Protein AF-A0A962WG82-F1 (afdb_monomer_lite)

Structure (mmCIF, N/CA/C/O backbone):
data_AF-A0A962WG82-F1
#
_entry.id   AF-A0A962WG82-F1
#
loop_
_atom_site.group_PDB
_atom_site.id
_atom_site.type_symbol
_atom_site.label_atom_id
_atom_site.label_alt_id
_atom_site.label_comp_id
_atom_site.label_asym_id
_atom_site.label_entity_id
_atom_site.label_seq_id
_atom_site.pdbx_PDB_ins_code
_atom_site.Cartn_x
_atom_site.Cartn_y
_atom_site.Cartn_z
_atom_site.occupancy
_atom_site.B_iso_or_equiv
_atom_site.auth_seq_id
_atom_site.auth_comp_id
_atom_site.auth_asym_id
_atom_site.auth_atom_id
_atom_site.pdbx_PDB_model_num
ATOM 1 N N . LEU A 1 1 ? 26.272 -13.112 -17.368 1.00 50.56 1 LEU A N 1
ATOM 2 C CA . LEU A 1 1 ? 26.562 -12.712 -15.969 1.00 50.56 1 LEU A CA 1
ATOM 3 C C . LEU A 1 1 ? 26.881 -13.991 -15.202 1.00 50.56 1 LEU A C 1
ATOM 5 O O . LEU A 1 1 ? 26.362 -15.012 -15.638 1.00 50.56 1 LEU A O 1
ATOM 9 N N . PRO A 1 2 ? 27.763 -13.984 -14.186 1.00 46.31 2 PRO A N 1
ATOM 10 C CA . PRO A 1 2 ? 28.185 -15.220 -13.528 1.00 46.31 2 PRO A CA 1
ATOM 11 C C . PRO A 1 2 ? 26.970 -15.884 -12.875 1.00 46.31 2 PRO A C 1
ATOM 13 O O . PRO A 1 2 ? 26.219 -15.202 -12.181 1.00 46.31 2 PRO A O 1
ATOM 16 N N . GLU A 1 3 ? 26.768 -17.172 -13.139 1.00 55.88 3 GLU A N 1
ATOM 17 C CA . GLU A 1 3 ? 25.589 -17.937 -12.702 1.00 55.88 3 GLU A CA 1
ATOM 18 C C . GLU A 1 3 ? 25.570 -18.208 -11.184 1.00 55.88 3 GLU A C 1
ATOM 20 O O . GLU A 1 3 ? 24.526 -18.568 -10.652 1.00 55.88 3 GLU A O 1
ATOM 25 N N . ASP A 1 4 ? 26.675 -17.932 -10.477 1.00 55.97 4 ASP A N 1
ATOM 26 C CA . ASP A 1 4 ? 26.922 -18.410 -9.106 1.00 55.97 4 ASP A CA 1
ATOM 27 C C . ASP A 1 4 ? 27.068 -17.298 -8.049 1.00 55.97 4 ASP A C 1
ATOM 29 O O . ASP A 1 4 ? 27.661 -17.504 -6.990 1.00 55.97 4 ASP A O 1
ATOM 33 N N . ALA A 1 5 ? 26.588 -16.084 -8.324 1.00 59.16 5 ALA A N 1
ATOM 34 C CA . ALA A 1 5 ? 26.577 -15.039 -7.303 1.00 59.16 5 ALA A CA 1
ATOM 35 C C . ALA A 1 5 ? 25.419 -15.286 -6.321 1.00 59.16 5 ALA A C 1
ATOM 37 O O . ALA A 1 5 ? 24.247 -15.209 -6.691 1.00 59.16 5 ALA A O 1
ATOM 38 N N . ASP A 1 6 ? 25.771 -15.596 -5.074 1.00 60.72 6 ASP A N 1
ATOM 39 C CA . ASP A 1 6 ? 24.839 -15.799 -3.970 1.00 60.72 6 ASP A CA 1
ATOM 40 C C . ASP A 1 6 ? 24.249 -14.442 -3.532 1.00 60.72 6 ASP A C 1
ATOM 42 O O . ASP A 1 6 ? 24.859 -13.684 -2.778 1.00 60.72 6 ASP A O 1
ATOM 46 N N . TRP A 1 7 ? 23.094 -14.083 -4.103 1.00 64.81 7 TRP A N 1
ATOM 47 C CA . TRP A 1 7 ? 22.354 -12.844 -3.810 1.00 64.81 7 TRP A CA 1
ATOM 48 C C . TRP A 1 7 ? 21.304 -13.034 -2.709 1.00 64.81 7 TRP A C 1
ATOM 50 O O . TRP A 1 7 ? 20.322 -12.287 -2.651 1.00 64.81 7 TRP A O 1
ATOM 60 N N . HIS A 1 8 ? 21.450 -14.057 -1.869 1.00 65.00 8 HIS A N 1
ATOM 61 C CA . HIS A 1 8 ? 20.520 -14.279 -0.776 1.00 65.00 8 HIS A CA 1
ATOM 62 C C . HIS A 1 8 ? 20.719 -13.215 0.308 1.00 65.00 8 HIS A C 1
ATOM 64 O O . HIS A 1 8 ? 21.803 -13.050 0.867 1.00 65.00 8 HIS A O 1
ATOM 70 N N . TRP A 1 9 ? 19.649 -12.479 0.607 1.00 66.81 9 TRP A N 1
ATOM 71 C CA . TRP A 1 9 ? 19.575 -11.700 1.838 1.00 66.81 9 TRP A CA 1
ATOM 72 C C . TRP A 1 9 ? 19.670 -12.655 3.034 1.00 66.81 9 TRP A C 1
ATOM 74 O O . TRP A 1 9 ? 19.176 -13.781 2.976 1.00 66.81 9 TRP A O 1
ATOM 84 N N . ASP A 1 10 ? 20.273 -12.209 4.134 1.00 79.94 10 ASP A N 1
ATOM 85 C CA . ASP A 1 10 ? 20.395 -12.986 5.376 1.00 79.94 10 ASP A CA 1
ATOM 86 C C . ASP A 1 10 ? 19.060 -13.129 6.135 1.00 79.94 10 ASP A C 1
ATOM 88 O O . ASP A 1 10 ? 18.992 -13.770 7.185 1.00 79.94 10 ASP A O 1
ATOM 92 N N . TYR A 1 11 ? 17.981 -12.573 5.580 1.00 81.25 11 TYR A N 1
ATOM 93 C CA . TYR A 1 11 ? 16.612 -12.709 6.051 1.00 81.25 11 TYR A CA 1
ATOM 94 C C . TYR A 1 11 ? 15.665 -13.157 4.931 1.00 81.25 11 TYR A C 1
ATOM 96 O O . TYR A 1 11 ? 15.755 -12.731 3.779 1.00 81.25 11 TYR A O 1
ATOM 104 N N . GLY A 1 12 ? 14.685 -13.978 5.314 1.00 81.56 12 GLY A N 1
ATOM 105 C CA . GLY A 1 12 ? 13.626 -14.455 4.427 1.00 81.56 12 GLY A CA 1
ATOM 106 C C . GLY A 1 12 ? 14.026 -15.638 3.542 1.00 81.56 12 GLY A C 1
ATOM 107 O O . GLY A 1 12 ? 15.071 -16.259 3.713 1.00 81.56 12 GLY A O 1
ATOM 108 N N . LEU A 1 13 ? 13.138 -15.973 2.605 1.00 82.62 13 LEU A N 1
ATOM 109 C CA . LEU A 1 13 ? 13.340 -17.007 1.594 1.00 82.62 13 LEU A CA 1
ATOM 110 C C . LEU A 1 13 ? 13.352 -16.340 0.218 1.00 82.62 13 LEU A C 1
ATOM 112 O O . LEU A 1 13 ? 12.368 -15.717 -0.178 1.00 82.62 13 LEU A O 1
ATOM 116 N N . THR A 1 14 ? 14.449 -16.486 -0.526 1.00 84.88 14 THR A N 1
ATOM 117 C CA . THR A 1 14 ? 14.498 -16.027 -1.920 1.00 84.88 14 THR A CA 1
ATOM 118 C C . THR A 1 14 ? 13.835 -17.066 -2.817 1.00 84.88 14 THR A C 1
ATOM 120 O O . THR A 1 14 ? 14.297 -18.202 -2.904 1.00 84.88 14 THR A O 1
ATOM 123 N N . LEU A 1 15 ? 12.769 -16.672 -3.511 1.00 83.31 15 LEU A N 1
ATOM 124 C CA . LEU A 1 15 ? 12.074 -17.511 -4.483 1.00 83.31 15 LEU A CA 1
ATOM 125 C C . LEU A 1 15 ? 12.412 -17.055 -5.905 1.00 83.31 15 LEU A C 1
ATOM 127 O O . LEU A 1 15 ? 12.259 -15.882 -6.239 1.00 83.31 15 LEU A O 1
ATOM 131 N N . SER A 1 16 ? 12.839 -17.992 -6.752 1.00 87.69 16 SER A N 1
ATOM 132 C CA . SER A 1 16 ? 13.030 -17.755 -8.188 1.00 87.69 16 SER A CA 1
ATOM 133 C C . SER A 1 16 ? 11.835 -18.314 -8.956 1.00 87.69 16 SER A C 1
ATOM 135 O O . SER A 1 16 ? 11.609 -19.522 -8.942 1.00 87.69 16 SER A O 1
ATOM 137 N N . ALA A 1 17 ? 11.057 -17.445 -9.605 1.00 89.62 17 ALA A N 1
ATOM 138 C CA . ALA A 1 17 ? 9.849 -17.837 -10.326 1.00 89.62 17 ALA A CA 1
ATOM 139 C C . ALA A 1 17 ? 9.569 -16.946 -11.548 1.00 89.62 17 ALA A C 1
ATOM 141 O O . ALA A 1 17 ? 9.909 -15.761 -11.564 1.00 89.62 17 ALA A O 1
ATOM 142 N N . GLY A 1 18 ? 8.900 -17.537 -12.542 1.00 92.69 18 GLY A N 1
ATOM 143 C CA . GLY A 1 18 ? 8.590 -16.931 -13.838 1.00 92.69 18 GLY A CA 1
ATOM 144 C C . GLY A 1 18 ? 9.687 -17.147 -14.885 1.00 92.69 18 GLY A C 1
ATOM 145 O O . GLY A 1 18 ? 10.875 -17.117 -14.571 1.00 92.69 18 GLY A O 1
ATOM 146 N N . ARG A 1 19 ? 9.297 -17.385 -16.142 1.00 92.81 19 ARG A N 1
ATOM 147 C CA . ARG A 1 19 ? 10.236 -17.588 -17.263 1.00 92.81 19 ARG A CA 1
ATOM 148 C C . ARG A 1 19 ? 10.713 -16.278 -17.885 1.00 92.81 19 ARG A C 1
ATOM 150 O O . ARG A 1 19 ? 11.734 -16.259 -18.566 1.00 92.81 19 ARG A O 1
ATOM 157 N N . ASP A 1 20 ? 9.980 -15.193 -17.659 1.00 91.75 20 ASP A N 1
ATOM 158 C CA . ASP A 1 20 ? 10.288 -13.850 -18.139 1.00 91.75 20 ASP A CA 1
ATOM 159 C C . ASP A 1 20 ? 9.813 -12.777 -17.140 1.00 91.75 20 ASP A C 1
ATOM 161 O O . ASP A 1 20 ? 9.261 -13.076 -16.079 1.00 91.75 20 ASP A O 1
ATOM 165 N N . MET A 1 21 ? 10.037 -11.500 -17.465 1.00 86.19 21 MET A N 1
ATOM 166 C CA . MET A 1 21 ? 9.645 -10.381 -16.597 1.00 86.19 21 MET A CA 1
ATOM 167 C C . MET A 1 21 ? 8.134 -10.237 -16.419 1.00 86.19 21 MET A C 1
ATOM 169 O O . MET A 1 21 ? 7.710 -9.688 -15.405 1.00 86.19 21 MET A O 1
ATOM 173 N N . HIS A 1 22 ? 7.332 -10.687 -17.382 1.00 88.81 22 HIS A N 1
ATOM 174 C CA . HIS A 1 22 ? 5.880 -10.645 -17.279 1.00 88.81 22 HIS A CA 1
ATOM 175 C C . HIS A 1 22 ? 5.399 -11.719 -16.298 1.00 88.81 22 HIS A C 1
ATOM 177 O O . HIS A 1 22 ? 4.730 -11.407 -15.318 1.00 88.81 22 HIS A O 1
ATOM 183 N N . GLU A 1 23 ? 5.816 -12.970 -16.495 1.00 92.62 23 GLU A N 1
ATOM 184 C CA . GLU A 1 23 ? 5.478 -14.084 -15.607 1.00 92.62 23 GLU A CA 1
ATOM 185 C C . GLU A 1 23 ? 6.016 -13.865 -14.188 1.00 92.62 23 GLU A C 1
ATOM 187 O O . GLU A 1 23 ? 5.325 -14.163 -13.216 1.00 92.62 23 GLU A O 1
ATOM 192 N N . ARG A 1 24 ? 7.203 -13.259 -14.044 1.00 91.81 24 ARG A N 1
ATOM 193 C CA . ARG A 1 24 ? 7.740 -12.865 -12.7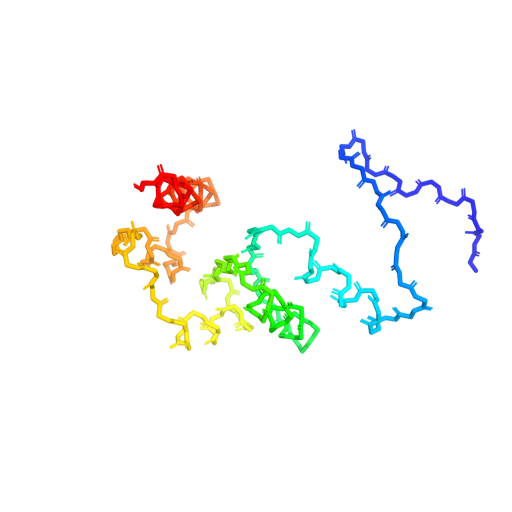33 1.00 91.81 24 ARG A CA 1
ATOM 194 C C . ARG A 1 24 ? 6.786 -11.928 -11.981 1.00 91.81 24 ARG A C 1
ATOM 196 O O . ARG A 1 24 ? 6.592 -12.101 -10.782 1.00 91.81 24 ARG A O 1
ATOM 203 N N . ARG A 1 25 ? 6.193 -10.939 -12.662 1.00 88.25 25 ARG A N 1
ATOM 204 C CA . ARG A 1 25 ? 5.248 -9.988 -12.045 1.00 88.25 25 ARG A CA 1
ATOM 205 C C . ARG A 1 25 ? 3.902 -10.627 -11.730 1.00 88.25 25 ARG A C 1
ATOM 207 O O . ARG A 1 25 ? 3.339 -10.342 -10.680 1.00 88.25 25 ARG A O 1
ATOM 214 N N . GLU A 1 26 ? 3.425 -11.513 -12.600 1.00 91.12 26 GLU A N 1
ATOM 215 C CA . GLU A 1 26 ? 2.223 -12.317 -12.351 1.00 91.12 26 GLU A CA 1
ATOM 216 C C . GLU A 1 26 ? 2.372 -13.175 -11.091 1.00 91.12 26 GLU A C 1
ATOM 218 O O . GLU A 1 26 ? 1.468 -13.208 -10.260 1.00 91.12 26 GLU A O 1
ATOM 223 N N . VAL A 1 27 ? 3.522 -13.835 -10.912 1.00 92.06 27 VAL A N 1
ATOM 224 C CA . VAL A 1 27 ? 3.801 -14.595 -9.686 1.00 92.06 27 VAL A CA 1
ATOM 225 C C . VAL A 1 27 ? 3.886 -13.660 -8.481 1.00 92.06 27 VAL A C 1
ATOM 227 O O . VAL A 1 27 ? 3.258 -13.928 -7.458 1.00 92.06 27 VAL A O 1
ATOM 230 N N . LEU A 1 28 ? 4.621 -12.550 -8.600 1.00 89.44 28 LEU A N 1
ATOM 231 C CA . LEU A 1 28 ? 4.795 -11.600 -7.502 1.00 89.44 28 LEU A CA 1
ATOM 232 C C . LEU A 1 28 ? 3.455 -11.037 -7.013 1.00 89.44 28 LEU A C 1
ATOM 234 O O . LEU A 1 28 ? 3.209 -11.034 -5.814 1.00 89.44 28 LEU A O 1
ATOM 238 N N . GLY A 1 29 ? 2.559 -10.641 -7.918 1.00 89.00 29 GLY A N 1
ATOM 239 C CA . GLY A 1 29 ? 1.230 -10.132 -7.564 1.00 89.00 29 GLY A CA 1
ATOM 240 C C . GLY A 1 29 ? 0.285 -11.177 -6.953 1.00 89.00 29 GLY A C 1
ATOM 241 O O . GLY A 1 29 ? -0.808 -10.827 -6.528 1.00 89.00 29 GLY A O 1
ATOM 242 N N . ARG A 1 30 ? 0.667 -12.459 -6.902 1.00 92.31 30 ARG A N 1
ATOM 243 C CA . ARG A 1 30 ? -0.174 -13.554 -6.381 1.00 92.31 30 ARG A CA 1
ATOM 244 C C . ARG A 1 30 ? 0.412 -14.265 -5.164 1.00 92.31 30 ARG A C 1
ATOM 246 O O . ARG A 1 30 ? -0.245 -15.142 -4.618 1.00 92.31 30 ARG A O 1
ATOM 253 N N . VAL A 1 31 ? 1.641 -13.939 -4.762 1.00 91.12 31 VAL A N 1
ATOM 254 C CA . VAL A 1 31 ? 2.339 -14.669 -3.691 1.00 91.12 31 VAL A CA 1
ATOM 255 C C . VAL A 1 31 ? 1.863 -14.287 -2.287 1.00 91.12 31 VAL A C 1
ATOM 257 O O . VAL A 1 31 ? 2.030 -15.067 -1.355 1.00 91.12 31 VAL A O 1
ATOM 260 N N . GLY A 1 32 ? 1.304 -13.086 -2.131 1.00 89.31 32 GLY A N 1
ATOM 261 C CA . GLY A 1 32 ? 0.886 -12.535 -0.848 1.00 89.31 32 GLY A CA 1
ATOM 262 C C . GLY A 1 32 ? -0.619 -12.319 -0.763 1.00 89.31 32 GLY A C 1
ATOM 263 O O . GLY A 1 32 ? -1.302 -12.156 -1.771 1.00 89.31 32 GLY A O 1
ATOM 264 N N . GLU A 1 33 ? -1.118 -12.270 0.466 1.00 90.50 33 GLU A N 1
ATOM 265 C CA . GLU A 1 33 ? -2.494 -11.864 0.782 1.00 90.50 33 GLU A CA 1
ATOM 266 C C . GLU A 1 33 ? -2.585 -10.354 1.050 1.00 90.50 33 GLU A C 1
ATOM 268 O O . GLU A 1 33 ? -3.643 -9.745 0.897 1.00 90.50 33 GLU A O 1
ATOM 273 N N . VAL A 1 34 ? -1.453 -9.742 1.416 1.00 92.56 34 VAL A N 1
ATOM 274 C CA . VAL A 1 34 ? -1.310 -8.316 1.709 1.00 92.56 34 VAL A CA 1
ATOM 275 C C . VAL A 1 34 ? -0.098 -7.759 0.971 1.00 92.56 34 VAL A C 1
ATOM 277 O O . VAL A 1 34 ? 1.007 -8.291 1.069 1.00 92.56 34 VAL A O 1
ATOM 280 N N . PHE A 1 35 ? -0.297 -6.637 0.287 1.00 95.06 35 PHE A N 1
ATOM 281 C CA . PHE A 1 35 ? 0.741 -5.890 -0.409 1.00 95.06 35 PHE A CA 1
ATOM 282 C C . PHE A 1 35 ? 0.777 -4.449 0.082 1.00 95.06 35 PHE A C 1
ATOM 284 O O . PHE A 1 35 ? -0.260 -3.806 0.229 1.00 95.06 35 PHE A O 1
ATOM 291 N N . VAL A 1 36 ? 1.981 -3.913 0.268 1.00 95.12 36 VAL A N 1
ATOM 292 C CA . VAL A 1 36 ? 2.192 -2.482 0.512 1.00 95.12 36 VAL A CA 1
ATOM 293 C C . VAL A 1 36 ? 2.788 -1.872 -0.749 1.00 95.12 36 VAL A C 1
ATOM 295 O O . VAL A 1 36 ? 3.866 -2.271 -1.185 1.00 95.12 36 VAL A O 1
ATOM 298 N N . CYS A 1 37 ? 2.084 -0.910 -1.341 1.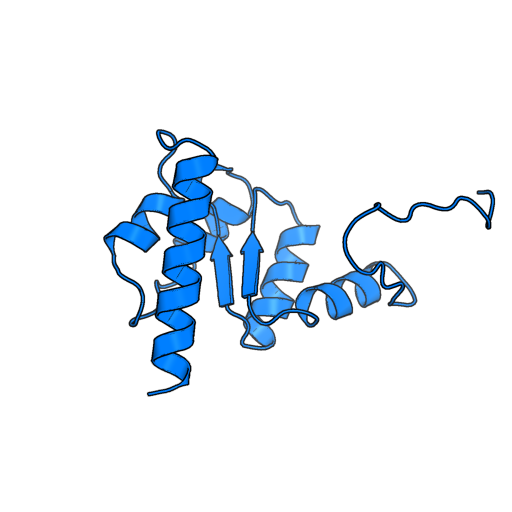00 96.00 37 CYS A N 1
ATOM 299 C CA . CYS A 1 37 ? 2.543 -0.199 -2.529 1.00 96.00 37 CYS A CA 1
ATOM 300 C C . CYS A 1 37 ? 3.228 1.105 -2.107 1.00 96.00 37 CYS A C 1
ATOM 302 O O . CYS A 1 37 ? 2.578 2.001 -1.565 1.00 96.00 37 CYS A O 1
ATOM 304 N N . VAL A 1 38 ? 4.531 1.207 -2.371 1.00 95.12 38 VAL A N 1
ATOM 305 C CA . VAL A 1 38 ? 5.361 2.391 -2.104 1.00 95.12 38 VAL A CA 1
ATOM 306 C C . VAL A 1 38 ? 5.867 2.933 -3.438 1.00 95.12 38 VAL A C 1
ATOM 308 O O . VAL A 1 38 ? 6.437 2.189 -4.233 1.00 95.12 38 VAL A O 1
ATOM 311 N N . GLU A 1 39 ? 5.632 4.218 -3.683 1.00 94.19 39 GLU A N 1
ATOM 312 C CA . GLU A 1 39 ? 5.860 4.910 -4.950 1.00 94.19 39 GLU A CA 1
ATOM 313 C C . GLU A 1 39 ? 5.258 4.147 -6.143 1.00 94.19 39 GLU A C 1
ATOM 315 O O . GLU A 1 39 ? 4.066 3.837 -6.179 1.00 94.19 39 GLU A O 1
ATOM 320 N N . GLY A 1 40 ? 6.091 3.830 -7.131 1.00 89.56 40 GLY A N 1
ATOM 321 C CA . GLY A 1 40 ? 5.762 2.948 -8.231 1.00 89.56 40 GLY A CA 1
ATOM 322 C C . GLY A 1 40 ? 5.629 3.663 -9.567 1.00 89.56 40 GLY A C 1
ATOM 323 O O . GLY A 1 40 ? 5.202 4.815 -9.662 1.00 89.56 40 GLY A O 1
ATOM 324 N N . GLY A 1 41 ? 5.995 2.921 -10.608 1.00 87.12 41 GLY A N 1
ATOM 325 C CA . GLY A 1 41 ? 5.779 3.267 -12.011 1.00 87.12 41 GLY A CA 1
ATOM 326 C C . GLY A 1 41 ? 4.984 2.170 -12.732 1.00 87.12 41 GLY A C 1
ATOM 327 O O . GLY A 1 41 ? 4.358 1.337 -12.075 1.00 87.12 41 GLY A O 1
ATOM 328 N N . PRO A 1 42 ? 5.057 2.079 -14.073 1.00 84.50 42 PRO A N 1
ATOM 329 C CA . PRO A 1 42 ? 4.235 1.143 -14.854 1.00 84.50 42 PRO A CA 1
ATOM 330 C C . PRO A 1 42 ? 4.377 -0.341 -14.465 1.00 84.50 42 PRO A C 1
ATOM 332 O O . PRO A 1 42 ? 3.452 -1.130 -14.634 1.00 84.50 42 PRO A O 1
ATOM 335 N N . GLY A 1 43 ? 5.540 -0.749 -13.941 1.00 83.00 43 GLY A N 1
ATOM 336 C CA . GLY A 1 43 ? 5.741 -2.111 -13.431 1.00 83.00 43 GLY A CA 1
ATOM 337 C C . GLY A 1 43 ? 4.911 -2.401 -12.177 1.00 83.00 43 GLY A C 1
ATOM 338 O O . GLY A 1 43 ? 4.248 -3.433 -12.114 1.00 83.00 43 GLY A O 1
ATOM 339 N N . THR A 1 44 ? 4.905 -1.460 -11.232 1.00 88.81 44 THR A N 1
ATOM 340 C CA . THR A 1 44 ? 4.142 -1.529 -9.978 1.00 88.81 44 THR A CA 1
ATOM 341 C C . THR A 1 44 ? 2.640 -1.487 -10.238 1.00 88.81 44 THR A C 1
ATOM 343 O O . THR A 1 44 ? 1.888 -2.202 -9.587 1.0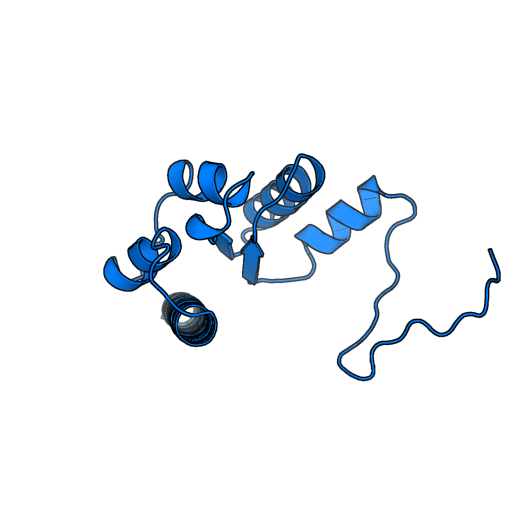0 88.81 44 THR A O 1
ATOM 346 N N . GLU A 1 45 ? 2.199 -0.711 -11.233 1.00 91.88 45 GLU A N 1
ATOM 347 C CA . GLU A 1 45 ? 0.797 -0.693 -11.664 1.00 91.88 45 GLU A CA 1
ATOM 348 C C . GLU A 1 45 ? 0.306 -2.087 -12.066 1.00 91.88 45 GLU A C 1
ATOM 350 O O . GLU A 1 45 ? -0.762 -2.525 -11.636 1.00 91.88 45 GLU A O 1
ATOM 355 N N . HIS A 1 46 ? 1.089 -2.805 -12.874 1.00 89.38 46 HIS A N 1
ATOM 356 C CA . HIS A 1 46 ? 0.730 -4.156 -13.289 1.00 89.38 46 HIS A CA 1
ATOM 357 C C . HIS A 1 46 ? 0.700 -5.128 -12.099 1.00 89.38 46 HIS A C 1
ATOM 359 O O . HIS A 1 46 ? -0.278 -5.855 -11.942 1.00 89.38 46 HIS A O 1
ATOM 365 N N . GLU A 1 47 ? 1.714 -5.098 -11.229 1.00 92.81 47 GLU A N 1
ATOM 366 C CA . GLU A 1 47 ? 1.781 -5.939 -10.021 1.00 92.81 47 GLU A CA 1
ATOM 367 C C . GLU A 1 47 ? 0.581 -5.695 -9.086 1.00 92.81 47 GLU A C 1
ATOM 369 O O . GLU A 1 47 ? -0.080 -6.643 -8.663 1.00 92.81 47 GLU A O 1
ATOM 374 N N . ALA A 1 48 ? 0.231 -4.430 -8.832 1.00 93.19 48 ALA A N 1
ATOM 375 C CA . ALA A 1 48 ? -0.907 -4.062 -7.992 1.00 93.19 48 ALA A CA 1
ATOM 376 C C . ALA A 1 48 ? -2.252 -4.482 -8.599 1.00 93.19 48 ALA A C 1
ATOM 378 O O . ALA A 1 48 ? -3.146 -4.916 -7.876 1.00 93.19 48 ALA A O 1
ATOM 379 N N . ARG A 1 49 ? -2.412 -4.390 -9.927 1.00 93.38 49 ARG A N 1
ATOM 380 C CA . ARG A 1 49 ? -3.624 -4.872 -10.610 1.00 93.38 49 ARG A CA 1
ATOM 381 C C . ARG A 1 49 ? -3.778 -6.383 -10.505 1.00 93.38 49 ARG A C 1
ATOM 383 O O . ARG A 1 49 ? -4.894 -6.850 -10.296 1.00 93.38 49 ARG A O 1
ATOM 390 N N . VAL A 1 50 ? -2.684 -7.132 -10.633 1.00 94.31 50 VAL A N 1
ATOM 391 C CA . VAL A 1 50 ? -2.697 -8.588 -10.435 1.00 94.31 50 VAL A CA 1
ATOM 392 C C . VAL A 1 50 ? -3.091 -8.923 -8.993 1.00 94.31 50 VAL A C 1
ATOM 394 O O . VAL A 1 50 ? -3.974 -9.756 -8.801 1.00 94.31 50 VAL A O 1
ATOM 397 N N . ALA A 1 51 ? -2.519 -8.231 -8.002 1.00 95.00 51 ALA A N 1
ATOM 398 C CA . ALA A 1 51 ? -2.852 -8.414 -6.587 1.00 95.00 51 ALA A CA 1
ATOM 399 C C . ALA A 1 51 ? -4.319 -8.090 -6.263 1.00 95.00 51 ALA A C 1
ATOM 401 O O . ALA A 1 51 ? -5.015 -8.880 -5.633 1.00 95.00 51 ALA A O 1
ATOM 402 N N . LEU A 1 52 ? -4.842 -6.964 -6.752 1.00 93.69 52 LEU A N 1
ATOM 403 C CA . LEU A 1 52 ? -6.263 -6.638 -6.589 1.00 93.69 52 LEU A CA 1
ATOM 404 C C . LEU A 1 52 ? -7.162 -7.677 -7.273 1.00 93.69 52 LEU A C 1
ATOM 406 O O . LEU A 1 52 ? -8.181 -8.082 -6.718 1.00 93.69 52 LEU A O 1
ATOM 410 N N . GLY A 1 53 ? -6.781 -8.131 -8.470 1.00 92.81 53 GLY A N 1
ATOM 411 C CA . GLY A 1 53 ? -7.515 -9.147 -9.223 1.00 92.81 53 GLY A CA 1
ATOM 412 C C . GLY A 1 53 ? -7.512 -10.533 -8.571 1.00 92.81 53 GLY A C 1
ATOM 413 O O . GLY A 1 53 ? -8.428 -11.314 -8.826 1.00 92.81 53 GLY A O 1
ATOM 414 N N . SER A 1 54 ? -6.523 -10.840 -7.726 1.00 90.69 54 SER A N 1
ATOM 415 C CA . SER A 1 54 ? -6.461 -12.081 -6.944 1.00 90.69 54 SER A CA 1
ATOM 416 C C . SER A 1 54 ? -7.210 -11.999 -5.609 1.00 90.69 54 SER A C 1
ATOM 418 O O . SER A 1 54 ? -7.319 -13.010 -4.918 1.00 90.69 54 SER A O 1
ATOM 420 N N . GLY A 1 55 ? -7.768 -10.832 -5.265 1.00 90.12 55 GLY A N 1
ATOM 421 C CA . GLY A 1 55 ? -8.475 -10.599 -4.005 1.00 90.12 55 GLY A CA 1
ATOM 422 C C . GLY A 1 55 ? -7.563 -10.230 -2.835 1.00 90.12 55 GLY A C 1
ATOM 423 O O . GLY A 1 55 ? -8.036 -10.187 -1.701 1.00 90.12 55 GLY A O 1
ATOM 424 N N . ALA A 1 56 ? -6.281 -9.952 -3.088 1.00 92.69 56 ALA A N 1
ATOM 425 C CA . ALA A 1 56 ? -5.361 -9.507 -2.054 1.00 92.69 56 ALA A CA 1
ATOM 426 C C . ALA A 1 56 ? -5.680 -8.077 -1.588 1.00 92.69 56 ALA A C 1
ATOM 428 O O . ALA A 1 56 ? -6.161 -7.228 -2.349 1.00 92.69 56 ALA A O 1
ATOM 429 N N . LEU A 1 57 ? -5.349 -7.784 -0.331 1.00 92.06 57 LEU A N 1
ATOM 430 C CA . LEU A 1 57 ? -5.364 -6.426 0.195 1.00 92.06 57 LEU A CA 1
ATOM 431 C C . LEU A 1 57 ? -4.163 -5.660 -0.363 1.00 92.06 57 LEU A C 1
ATOM 433 O O . LEU A 1 57 ? -3.018 -6.051 -0.147 1.00 92.06 57 LEU A O 1
ATOM 437 N N . VAL A 1 58 ? -4.409 -4.528 -1.019 1.00 95.56 58 VAL A N 1
ATOM 438 C CA . VAL A 1 58 ? -3.344 -3.608 -1.438 1.00 95.56 58 VAL A CA 1
ATOM 439 C C . VAL A 1 58 ? -3.451 -2.316 -0.636 1.00 95.56 58 VAL A C 1
ATOM 441 O O . VAL A 1 58 ? -4.466 -1.627 -0.695 1.00 95.56 58 VAL A O 1
ATOM 444 N N . ILE A 1 59 ? -2.393 -1.994 0.111 1.00 96.75 59 ILE A N 1
ATOM 445 C CA . ILE A 1 59 ? -2.264 -0.805 0.959 1.00 96.75 59 ILE A CA 1
ATOM 446 C C . ILE A 1 59 ? -1.367 0.214 0.236 1.00 96.75 59 ILE A C 1
ATOM 448 O O . ILE A 1 59 ? -0.143 0.049 0.222 1.00 96.75 59 ILE A O 1
ATOM 452 N N . PRO A 1 60 ? -1.932 1.258 -0.390 1.00 97.12 60 PRO A N 1
ATOM 453 C CA . PRO A 1 60 ? -1.143 2.282 -1.064 1.00 97.12 60 PRO A CA 1
ATOM 454 C C . PRO A 1 60 ? -0.641 3.360 -0.098 1.00 97.12 60 PRO A C 1
ATOM 456 O O . PRO A 1 60 ? -1.433 4.084 0.501 1.00 97.12 60 PRO A O 1
ATOM 459 N N . LEU A 1 61 ? 0.679 3.534 0.001 1.00 97.31 61 LEU A N 1
ATOM 460 C CA . LEU A 1 61 ? 1.288 4.640 0.741 1.00 97.31 61 LEU A CA 1
ATOM 461 C C . LEU A 1 61 ? 1.314 5.906 -0.131 1.00 97.31 61 LEU A C 1
ATOM 463 O O . LEU A 1 61 ? 2.325 6.234 -0.747 1.00 97.31 61 LEU A O 1
ATOM 467 N N . ALA A 1 62 ? 0.197 6.625 -0.218 1.00 97.12 62 ALA A N 1
ATOM 468 C CA . ALA A 1 62 ? 0.037 7.778 -1.112 1.00 97.12 62 ALA A CA 1
ATOM 469 C C . ALA A 1 62 ? 1.043 8.923 -0.888 1.00 97.12 62 ALA A C 1
ATOM 471 O O . ALA A 1 62 ? 1.394 9.634 -1.842 1.00 97.12 62 ALA A O 1
ATOM 472 N N . SER A 1 63 ? 1.532 9.095 0.344 1.00 96.00 63 SER A N 1
ATOM 473 C CA . SER A 1 63 ? 2.554 10.097 0.672 1.00 96.00 63 SER A CA 1
ATOM 474 C C . SER A 1 63 ? 3.887 9.849 -0.039 1.00 96.00 63 SER A C 1
ATOM 476 O O . SER A 1 63 ? 4.593 10.807 -0.343 1.00 96.00 63 SER A O 1
ATOM 478 N N . SER A 1 64 ? 4.179 8.601 -0.423 1.00 94.88 64 SER A N 1
ATOM 479 C CA . SER A 1 64 ? 5.360 8.266 -1.230 1.00 94.88 64 SER A CA 1
ATOM 480 C C . SER A 1 64 ? 5.257 8.728 -2.696 1.00 94.88 64 SER A C 1
ATOM 482 O O . SER A 1 64 ? 6.268 8.899 -3.364 1.00 94.88 64 SER A O 1
ATOM 484 N N . GLY A 1 65 ? 4.060 9.048 -3.200 1.00 93.31 65 GLY A N 1
ATOM 485 C CA . GLY A 1 65 ? 3.872 9.538 -4.572 1.00 93.31 65 GLY A CA 1
ATOM 486 C C . GLY A 1 65 ? 3.776 8.420 -5.615 1.00 93.31 65 GLY A C 1
ATOM 487 O O . GLY A 1 65 ? 3.413 7.292 -5.293 1.00 93.31 65 GLY A O 1
ATOM 488 N N . GLY A 1 66 ? 4.033 8.755 -6.885 1.00 94.88 66 GLY A N 1
ATOM 489 C CA . GLY A 1 66 ? 3.946 7.813 -8.008 1.00 94.88 66 GLY A CA 1
ATOM 490 C C . GLY A 1 66 ? 2.585 7.117 -8.126 1.00 94.88 66 GLY A C 1
ATOM 491 O O . GLY A 1 66 ? 1.543 7.687 -7.790 1.00 94.88 66 GLY A O 1
ATOM 492 N N . PHE A 1 67 ? 2.613 5.862 -8.575 1.00 95.75 67 PHE A N 1
ATOM 493 C CA . PHE A 1 67 ? 1.414 5.040 -8.731 1.00 95.75 67 PHE A CA 1
ATOM 494 C C . PHE A 1 67 ? 0.676 4.789 -7.403 1.00 95.75 67 PHE A C 1
ATOM 496 O O . PHE A 1 67 ? -0.552 4.737 -7.395 1.00 95.75 67 PHE A O 1
ATOM 503 N N . ALA A 1 68 ? 1.376 4.703 -6.266 1.00 96.75 68 ALA A N 1
ATOM 504 C CA . ALA A 1 68 ? 0.745 4.537 -4.956 1.00 96.75 68 ALA A CA 1
ATOM 505 C C . ALA A 1 68 ? -0.261 5.661 -4.652 1.00 96.75 68 ALA A C 1
ATOM 507 O O . ALA A 1 68 ? -1.337 5.399 -4.116 1.00 96.75 68 ALA A O 1
ATOM 508 N N . ARG A 1 69 ? 0.037 6.909 -5.037 1.00 96.88 69 ARG A N 1
ATOM 509 C CA . ARG A 1 69 ? -0.893 8.034 -4.854 1.00 96.88 69 ARG A CA 1
ATOM 510 C C . ARG A 1 69 ? -2.142 7.902 -5.720 1.00 96.88 69 ARG A C 1
ATOM 512 O O . ARG A 1 69 ? -3.252 8.083 -5.227 1.00 96.88 69 ARG A O 1
ATOM 519 N N . GLU A 1 70 ? -1.964 7.585 -6.997 1.00 96.44 70 GLU A N 1
ATOM 520 C CA . GLU A 1 70 ? -3.079 7.375 -7.926 1.00 96.44 70 GLU A CA 1
ATOM 521 C C . GLU A 1 70 ? -3.972 6.223 -7.456 1.00 96.44 70 GLU A C 1
ATOM 523 O O . GLU A 1 70 ? -5.198 6.349 -7.426 1.00 96.44 70 GLU A O 1
ATOM 528 N N . LEU A 1 71 ? -3.347 5.133 -7.007 1.00 95.94 71 LEU A N 1
ATOM 529 C CA . LEU A 1 71 ? -4.028 3.960 -6.489 1.00 95.94 71 LEU A CA 1
ATOM 530 C C . LEU A 1 71 ? -4.858 4.284 -5.242 1.00 95.94 71 LEU A C 1
ATOM 532 O O . LEU A 1 71 ? -6.016 3.885 -5.175 1.00 95.94 71 LEU A O 1
ATOM 536 N N . PHE A 1 72 ? -4.315 5.042 -4.285 1.00 96.88 72 PHE A N 1
ATOM 537 C CA . PHE A 1 72 ? -5.059 5.459 -3.091 1.00 96.88 72 PHE A CA 1
ATOM 538 C C . PHE A 1 72 ? -6.328 6.245 -3.435 1.00 96.88 72 PHE A C 1
ATOM 540 O O . PHE A 1 72 ? -7.381 5.983 -2.865 1.00 96.88 72 PHE A O 1
ATOM 547 N N . HIS A 1 73 ? -6.259 7.175 -4.392 1.00 95.62 73 HIS A N 1
ATOM 548 C CA . HIS A 1 73 ? -7.429 7.958 -4.803 1.00 95.62 73 HIS A CA 1
ATOM 549 C C . HIS A 1 73 ? -8.445 7.151 -5.626 1.00 95.62 73 HIS A C 1
ATOM 551 O O . HIS A 1 73 ? -9.621 7.513 -5.663 1.00 95.62 73 HIS A O 1
ATOM 557 N N . GLY A 1 74 ? -8.007 6.077 -6.289 1.00 94.94 74 GLY A N 1
ATOM 558 C CA . GLY A 1 74 ? -8.874 5.164 -7.038 1.00 94.94 74 GLY A CA 1
ATOM 559 C C . GLY A 1 74 ? -9.483 4.033 -6.203 1.00 94.94 74 GLY A C 1
ATOM 560 O O . GLY A 1 74 ? -10.458 3.420 -6.639 1.00 94.94 74 GLY A O 1
ATOM 561 N N . LEU A 1 75 ? -8.931 3.745 -5.021 1.00 94.00 75 LEU A N 1
ATOM 562 C CA . LEU A 1 75 ? -9.406 2.692 -4.127 1.00 94.00 75 LEU A CA 1
ATOM 563 C C . LEU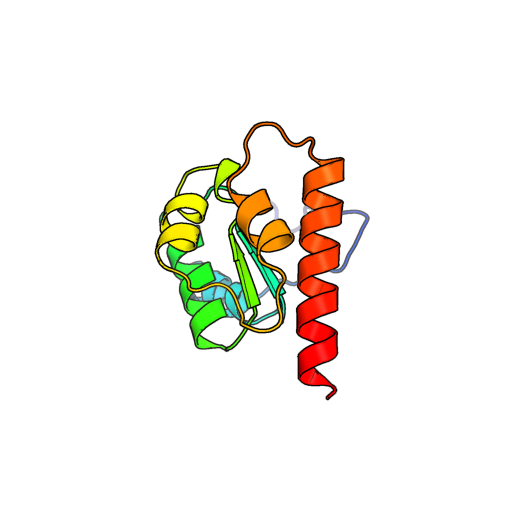 A 1 75 ? -10.366 3.235 -3.068 1.00 94.00 75 LEU A C 1
ATOM 565 O O . LEU A 1 75 ? -10.133 4.262 -2.435 1.00 94.00 75 LEU A O 1
ATOM 569 N N . ALA A 1 76 ? -11.437 2.485 -2.820 1.00 92.31 76 ALA A N 1
ATOM 570 C CA . ALA A 1 76 ? -12.270 2.704 -1.649 1.00 92.31 76 ALA A CA 1
ATOM 571 C C . ALA A 1 76 ? -11.597 2.089 -0.414 1.00 92.31 76 ALA A C 1
ATOM 573 O O . ALA A 1 76 ? -11.130 0.951 -0.471 1.00 92.31 76 ALA A O 1
ATOM 574 N N . SER A 1 77 ? -11.606 2.815 0.708 1.00 93.06 77 SER A N 1
ATOM 575 C CA . SER A 1 77 ? -11.203 2.248 1.998 1.00 93.06 77 SER A CA 1
ATOM 576 C C . SER A 1 77 ? -12.042 1.001 2.303 1.00 93.06 77 SER A C 1
ATOM 578 O O . SER A 1 77 ? -13.273 1.059 2.170 1.00 93.06 77 SER A O 1
ATOM 580 N N . PRO A 1 78 ? -11.428 -0.110 2.751 1.00 91.12 78 PRO A N 1
ATOM 581 C CA . PRO A 1 78 ? -12.170 -1.244 3.283 1.00 91.12 78 PRO A CA 1
ATOM 582 C C . PRO A 1 78 ? -13.100 -0.800 4.417 1.00 91.12 78 PRO A C 1
ATOM 584 O O . PRO A 1 78 ? -12.753 0.072 5.211 1.00 91.12 78 PRO A O 1
ATOM 587 N N . ARG A 1 79 ? -14.290 -1.404 4.512 1.00 91.19 79 ARG A N 1
ATOM 588 C CA . ARG A 1 79 ? -15.299 -1.021 5.521 1.00 91.19 79 ARG A CA 1
ATOM 589 C C . ARG A 1 79 ? -14.873 -1.331 6.957 1.00 91.19 79 ARG A C 1
ATOM 591 O O . ARG A 1 79 ? -15.337 -0.665 7.875 1.00 91.19 79 ARG A O 1
ATOM 598 N N . CYS A 1 80 ? -14.044 -2.355 7.133 1.00 91.69 80 CYS A N 1
ATOM 599 C CA . CYS A 1 80 ? -13.518 -2.796 8.423 1.00 91.69 80 CYS A CA 1
ATOM 600 C C . CYS A 1 80 ? -12.336 -1.951 8.917 1.00 91.69 80 CYS A C 1
ATOM 602 O O . CYS A 1 80 ? -11.982 -2.026 10.092 1.00 91.69 80 CYS A O 1
ATOM 604 N N . VAL A 1 81 ? -11.748 -1.146 8.030 1.00 94.06 81 VAL A N 1
ATOM 605 C CA . VAL A 1 81 ? -10.622 -0.272 8.338 1.00 94.06 81 VAL A CA 1
ATOM 606 C C . VAL A 1 81 ? -11.120 1.053 8.897 1.00 94.06 81 VAL A C 1
ATOM 608 O O . VAL A 1 81 ? -12.078 1.644 8.392 1.00 94.06 81 VAL A O 1
ATOM 611 N N . SER A 1 82 ? -10.446 1.550 9.929 1.00 94.69 82 SER A N 1
ATOM 612 C CA . SER A 1 82 ? -10.767 2.847 10.503 1.00 94.69 82 SER A CA 1
ATOM 613 C C . SER A 1 82 ? -10.329 4.004 9.593 1.00 94.69 82 SER A C 1
ATOM 615 O O . SER A 1 82 ? -9.240 3.998 9.011 1.00 94.69 82 SER A O 1
ATOM 617 N N . SER A 1 83 ? -11.165 5.044 9.497 1.00 94.44 83 SER A N 1
ATOM 618 C CA . SER A 1 83 ? -10.895 6.190 8.618 1.00 94.44 83 SER A CA 1
ATOM 619 C C . SER A 1 83 ? -9.579 6.893 8.952 1.00 94.44 83 SER A C 1
ATOM 621 O O . SER A 1 83 ? -8.858 7.285 8.045 1.00 94.44 83 SER A O 1
ATOM 623 N N . ASP A 1 84 ? -9.222 6.997 10.236 1.00 96.50 84 ASP A N 1
ATOM 624 C CA . ASP A 1 84 ? -7.968 7.619 10.679 1.00 96.50 84 ASP A CA 1
ATOM 625 C C . ASP A 1 84 ? -6.725 6.836 10.225 1.00 96.50 84 ASP A C 1
ATOM 627 O O . ASP A 1 84 ? -5.714 7.440 9.866 1.00 96.50 84 ASP A O 1
ATOM 631 N N . ALA A 1 85 ? -6.794 5.501 10.207 1.00 96.00 85 ALA A N 1
ATOM 632 C CA . ALA A 1 85 ? -5.702 4.660 9.729 1.00 96.00 85 ALA A CA 1
ATOM 633 C C . ALA A 1 85 ? -5.563 4.745 8.202 1.00 96.00 85 ALA A C 1
ATOM 635 O O . ALA A 1 85 ? -4.447 4.833 7.693 1.00 96.00 85 ALA A O 1
ATOM 636 N N . TRP A 1 86 ? -6.681 4.781 7.472 1.00 97.06 86 TRP A N 1
ATOM 637 C CA . TRP A 1 86 ? -6.664 4.953 6.018 1.00 97.06 86 TRP A CA 1
ATOM 638 C C . TRP A 1 86 ? -6.151 6.340 5.609 1.00 97.06 86 TRP A C 1
ATOM 640 O O . TRP A 1 86 ? -5.259 6.458 4.770 1.00 97.06 86 TRP A O 1
ATOM 650 N N . GLU A 1 87 ? -6.651 7.403 6.243 1.00 96.94 87 GLU A N 1
ATOM 651 C CA . GLU A 1 87 ? -6.234 8.786 5.978 1.00 96.94 87 GLU A CA 1
ATOM 652 C C . GLU A 1 87 ? -4.760 9.037 6.316 1.00 96.94 87 GLU A C 1
ATOM 654 O O . GLU A 1 87 ? -4.122 9.892 5.701 1.00 96.94 87 GLU A O 1
ATOM 659 N N . ALA A 1 88 ? -4.181 8.278 7.247 1.00 97.62 88 ALA A N 1
ATOM 660 C CA . ALA A 1 88 ? -2.763 8.379 7.561 1.00 97.62 88 ALA A CA 1
ATOM 661 C C . ALA A 1 88 ? -1.841 7.977 6.392 1.00 97.62 88 ALA A C 1
ATOM 663 O O . ALA A 1 88 ? -0.707 8.444 6.340 1.00 97.62 88 ALA A O 1
ATOM 664 N N . LEU A 1 89 ? -2.309 7.191 5.414 1.00 97.38 89 LEU A N 1
ATOM 665 C CA . LEU A 1 89 ? -1.498 6.764 4.262 1.00 97.38 89 LEU A CA 1
ATOM 666 C C . LEU A 1 89 ? -1.146 7.902 3.287 1.00 97.38 89 LEU A C 1
ATOM 668 O O . LEU A 1 89 ? -0.178 7.795 2.532 1.00 97.38 89 LEU A O 1
ATOM 672 N N . GLN A 1 90 ? -1.917 8.991 3.286 1.00 97.44 90 GLN A N 1
ATOM 673 C CA . GLN A 1 90 ? -1.668 10.173 2.448 1.00 97.44 90 GLN A CA 1
ATOM 674 C C . GLN A 1 90 ? -0.928 11.299 3.180 1.00 97.44 90 GLN A C 1
ATOM 676 O O . GLN A 1 90 ? -0.585 12.302 2.558 1.00 97.44 90 GLN A O 1
ATOM 681 N N . ARG A 1 91 ? -0.666 11.141 4.480 1.00 97.19 91 ARG A N 1
ATOM 682 C CA . ARG A 1 91 ? 0.037 12.134 5.294 1.00 97.19 91 ARG A CA 1
ATOM 683 C C . ARG A 1 91 ? 1.544 12.082 5.053 1.00 97.19 91 ARG A C 1
ATOM 685 O O . ARG A 1 91 ? 2.152 11.015 5.122 1.00 97.19 91 ARG A O 1
ATOM 692 N N . ASP A 1 92 ? 2.141 13.237 4.786 1.00 95.62 92 ASP A N 1
ATOM 693 C CA . ASP A 1 92 ? 3.579 13.423 4.554 1.00 95.62 92 ASP A CA 1
ATOM 694 C C . ASP A 1 92 ? 4.344 13.885 5.808 1.00 95.62 92 ASP A C 1
ATOM 696 O O . ASP A 1 92 ? 5.568 13.997 5.783 1.00 95.62 92 ASP A O 1
ATOM 700 N N . ASP A 1 93 ? 3.639 14.098 6.922 1.00 96.94 93 ASP A N 1
ATOM 701 C CA . ASP A 1 93 ? 4.196 14.520 8.210 1.00 96.94 93 ASP A CA 1
ATOM 702 C C . ASP A 1 93 ? 4.506 13.353 9.167 1.00 96.94 93 ASP A C 1
ATOM 704 O O . ASP A 1 93 ? 4.991 13.574 10.277 1.00 96.94 93 ASP A O 1
ATOM 708 N N . LEU A 1 94 ? 4.242 12.111 8.750 1.00 96.06 94 LEU A N 1
ATOM 709 C CA . LEU A 1 94 ? 4.491 10.910 9.546 1.00 96.06 94 LEU A CA 1
ATOM 710 C C . LEU A 1 94 ? 5.899 10.355 9.321 1.00 96.06 94 LEU A C 1
ATOM 712 O O . LEU A 1 94 ? 6.392 10.242 8.200 1.00 96.06 94 LEU A O 1
ATOM 716 N N . THR A 1 95 ? 6.531 9.912 10.402 1.00 96.38 95 THR A N 1
ATOM 717 C CA . THR A 1 95 ? 7.792 9.168 10.343 1.00 96.38 95 THR A CA 1
ATOM 718 C C . THR A 1 95 ? 7.581 7.748 9.809 1.00 96.38 95 THR A C 1
ATOM 720 O O . THR A 1 95 ? 6.501 7.166 9.928 1.00 96.38 95 THR A O 1
ATOM 723 N N . ALA A 1 96 ? 8.645 7.111 9.309 1.00 94.06 96 ALA A N 1
ATOM 724 C CA . ALA A 1 96 ? 8.590 5.717 8.850 1.00 94.06 96 ALA A CA 1
ATOM 725 C C . ALA A 1 96 ? 8.091 4.739 9.937 1.00 94.06 96 ALA A C 1
ATOM 727 O O . ALA A 1 96 ? 7.362 3.794 9.642 1.00 94.06 96 ALA A O 1
ATOM 728 N N . SER A 1 97 ? 8.439 4.980 11.207 1.00 97.06 97 SER A N 1
ATOM 729 C CA . SER A 1 97 ? 7.966 4.163 12.333 1.00 97.06 97 SER A CA 1
ATOM 730 C C . SER A 1 97 ? 6.462 4.333 12.580 1.00 97.06 97 SER A C 1
ATOM 732 O O . SER A 1 97 ? 5.777 3.368 12.917 1.00 97.06 97 SER A O 1
ATOM 734 N N . GLU A 1 98 ? 5.935 5.545 12.403 1.00 97.81 98 GLU A N 1
ATOM 735 C CA . GLU A 1 98 ? 4.497 5.816 12.503 1.00 97.81 98 GLU A CA 1
ATOM 736 C C . GLU A 1 98 ? 3.732 5.188 11.341 1.00 97.81 98 GLU A C 1
ATOM 738 O O . GLU A 1 98 ? 2.735 4.513 11.584 1.00 97.81 98 GLU A O 1
ATOM 743 N N . ILE A 1 99 ? 4.247 5.308 10.114 1.00 96.94 99 ILE A N 1
ATOM 744 C CA . ILE A 1 99 ? 3.688 4.641 8.930 1.00 96.94 99 ILE A CA 1
ATOM 745 C C . ILE A 1 99 ? 3.658 3.121 9.136 1.00 96.94 99 ILE A C 1
ATOM 747 O O . ILE A 1 99 ? 2.629 2.490 8.906 1.00 96.94 99 ILE A O 1
ATOM 751 N N . GLY A 1 100 ? 4.740 2.526 9.648 1.00 96.62 100 GLY A N 1
ATOM 752 C CA . GLY A 1 100 ? 4.784 1.095 9.958 1.00 96.62 100 GLY A CA 1
ATOM 753 C C . GLY A 1 100 ? 3.710 0.665 10.964 1.00 96.62 100 GLY A C 1
ATOM 754 O O . GLY A 1 100 ? 3.065 -0.365 10.772 1.00 96.62 100 GLY A O 1
ATOM 755 N N . ARG A 1 101 ? 3.452 1.475 12.002 1.00 97.94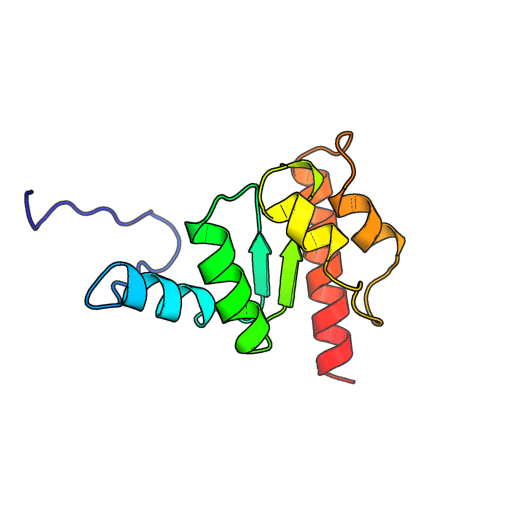 101 ARG A N 1
ATOM 756 C CA . ARG A 1 101 ? 2.360 1.222 12.962 1.00 97.94 101 ARG A CA 1
ATOM 757 C C . ARG A 1 101 ? 0.978 1.337 12.322 1.00 97.94 101 ARG A C 1
ATOM 759 O O . ARG A 1 101 ? 0.110 0.524 12.630 1.00 97.94 101 ARG A O 1
ATOM 766 N N . VAL A 1 102 ? 0.775 2.320 11.445 1.00 97.69 102 VAL A N 1
ATOM 767 C CA . VAL A 1 102 ? -0.477 2.491 10.692 1.00 97.69 102 VAL A CA 1
ATOM 768 C C . VAL A 1 102 ? -0.737 1.270 9.812 1.00 97.69 102 VAL A C 1
ATOM 770 O O . VAL A 1 102 ? -1.809 0.680 9.901 1.00 97.69 102 VAL A O 1
ATOM 773 N N . ILE A 1 103 ? 0.256 0.833 9.034 1.00 96.56 103 ILE A N 1
ATOM 774 C CA . ILE A 1 103 ? 0.144 -0.350 8.170 1.00 96.56 103 ILE A CA 1
ATOM 775 C C . ILE A 1 103 ? -0.162 -1.600 9.001 1.00 96.56 103 ILE A C 1
ATOM 777 O O . ILE A 1 103 ? -1.093 -2.330 8.677 1.00 96.56 103 ILE A O 1
ATOM 781 N N . ALA A 1 104 ? 0.556 -1.825 10.105 1.00 96.31 104 ALA A N 1
ATOM 782 C CA . ALA A 1 104 ? 0.301 -2.971 10.978 1.00 96.31 104 ALA A CA 1
ATOM 783 C C . ALA A 1 104 ? -1.132 -2.969 11.542 1.00 96.31 104 ALA A C 1
ATOM 785 O O . ALA A 1 104 ? -1.774 -4.016 11.612 1.00 96.31 104 ALA A O 1
ATOM 786 N N . ARG A 1 105 ? -1.659 -1.791 11.904 1.00 96.56 105 ARG A N 1
ATOM 787 C CA . ARG A 1 105 ? -3.050 -1.640 12.348 1.00 96.56 105 ARG A CA 1
ATOM 788 C C . ARG A 1 105 ? -4.045 -1.981 11.237 1.00 96.56 105 ARG A C 1
ATOM 790 O O . ARG A 1 105 ? -4.994 -2.707 11.515 1.00 96.56 105 ARG A O 1
ATOM 797 N N . LEU A 1 106 ? -3.818 -1.502 10.011 1.00 95.62 106 LEU A N 1
ATOM 798 C CA . LEU A 1 106 ? -4.667 -1.803 8.851 1.00 95.62 106 LEU A CA 1
ATOM 799 C C . LEU A 1 106 ? -4.752 -3.309 8.593 1.00 95.62 106 LEU A C 1
ATOM 801 O O . LEU A 1 106 ? -5.845 -3.847 8.436 1.00 95.62 106 LEU A O 1
ATOM 805 N N . VAL A 1 107 ? -3.607 -3.996 8.611 1.00 94.88 107 VAL A N 1
ATOM 806 C CA . VAL A 1 107 ? -3.549 -5.454 8.434 1.00 94.88 107 VAL A CA 1
ATOM 807 C C . VAL A 1 107 ? -4.346 -6.163 9.528 1.00 94.88 107 VAL A C 1
ATOM 809 O O . VAL A 1 107 ? -5.224 -6.963 9.223 1.00 94.88 107 VAL A O 1
ATOM 812 N N . ALA A 1 108 ? -4.138 -5.794 10.794 1.00 95.12 108 ALA A N 1
ATOM 813 C CA . ALA A 1 108 ? -4.858 -6.394 11.915 1.00 95.12 108 ALA A CA 1
ATOM 814 C C . ALA A 1 108 ? -6.375 -6.105 11.906 1.00 95.12 108 ALA A C 1
ATOM 816 O O . ALA A 1 108 ? -7.151 -6.858 12.495 1.00 95.12 108 ALA A O 1
ATOM 817 N N . GLU A 1 109 ? -6.824 -4.987 11.329 1.00 94.25 109 GLU A N 1
ATOM 818 C CA . GLU A 1 109 ? -8.250 -4.675 11.136 1.00 94.25 109 GLU A CA 1
ATOM 819 C C . GLU A 1 109 ? -8.879 -5.574 10.068 1.00 94.25 109 GLU A C 1
ATOM 821 O O . GLU A 1 109 ? -9.950 -6.134 10.303 1.00 94.25 109 GLU A O 1
ATOM 826 N N . VAL A 1 110 ? -8.183 -5.787 8.949 1.00 91.12 110 VAL A N 1
ATOM 827 C CA . VAL A 1 110 ? -8.649 -6.668 7.869 1.00 91.12 110 VAL A CA 1
ATOM 828 C C . VAL A 1 110 ? -8.653 -8.138 8.295 1.00 91.12 110 VAL A C 1
ATOM 830 O O . VAL A 1 110 ? -9.639 -8.833 8.062 1.00 91.12 110 VAL A O 1
ATOM 833 N N . GLU A 1 111 ? -7.610 -8.611 8.978 1.00 90.69 111 GLU A N 1
ATOM 834 C CA . GLU A 1 111 ? -7.543 -9.995 9.470 1.00 90.69 111 GLU A CA 1
ATOM 835 C C . GLU A 1 111 ? -8.694 -10.328 10.431 1.00 90.69 111 GLU A C 1
ATOM 837 O O . GLU A 1 111 ? -9.240 -11.431 10.388 1.00 90.69 111 GLU A O 1
ATOM 842 N N . ARG A 1 112 ? -9.104 -9.379 11.284 1.00 90.88 112 ARG A N 1
ATOM 843 C CA . ARG A 1 112 ? -10.234 -9.568 12.211 1.00 90.88 112 ARG A CA 1
ATOM 844 C C . ARG A 1 112 ? -11.576 -9.702 11.492 1.00 90.88 112 ARG A C 1
ATOM 846 O O . ARG A 1 112 ? -12.417 -10.478 11.940 1.00 90.88 112 ARG A O 1
ATOM 853 N N . ASP A 1 113 ? -11.771 -8.970 10.400 1.00 88.81 113 ASP A N 1
ATOM 854 C CA . ASP A 1 113 ? -12.990 -9.030 9.584 1.00 88.81 113 ASP A CA 1
ATOM 855 C C . ASP A 1 113 ? -13.122 -10.379 8.859 1.00 88.81 113 ASP A C 1
ATOM 857 O O . ASP A 1 113 ? -14.205 -10.948 8.808 1.00 88.81 113 ASP 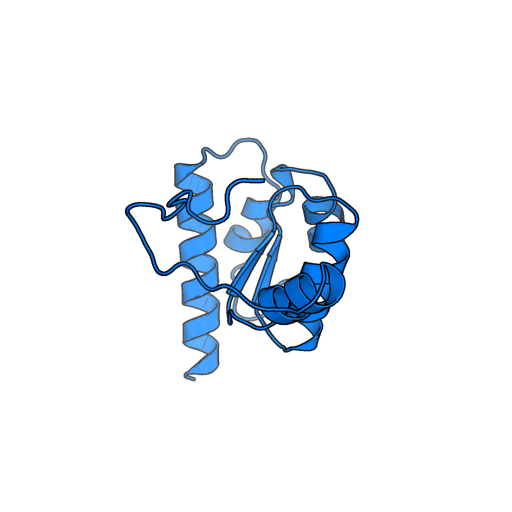A O 1
ATOM 861 N N . GLN A 1 114 ? -12.008 -10.953 8.389 1.00 78.06 114 GLN A N 1
ATOM 862 C CA . GLN A 1 114 ? -11.998 -12.249 7.692 1.00 78.06 114 GLN A CA 1
ATOM 863 C C . GLN A 1 114 ? -12.293 -13.462 8.595 1.00 78.06 114 GLN A C 1
ATOM 865 O O . GLN A 1 114 ? -12.615 -14.536 8.090 1.00 78.06 114 GLN A O 1
ATOM 870 N N . HIS A 1 115 ? -12.186 -13.303 9.918 1.00 69.75 115 HIS A N 1
ATOM 871 C CA . HIS A 1 115 ? -12.437 -14.356 10.910 1.00 69.75 115 HIS A CA 1
ATOM 872 C C . HIS A 1 115 ? -13.730 -14.140 11.723 1.00 69.75 115 HIS A C 1
ATOM 874 O O . HIS A 1 115 ? -13.923 -14.816 12.738 1.00 69.75 115 HIS A O 1
ATOM 880 N N . SER A 1 116 ? -14.589 -13.199 11.309 1.00 54.25 116 SER A N 1
ATOM 881 C CA . SER A 1 116 ? -15.886 -12.889 11.938 1.00 54.25 116 SER A CA 1
ATOM 882 C C . SER A 1 116 ? -17.056 -13.506 11.171 1.00 54.25 116 SER A C 1
ATOM 884 O O . SER A 1 116 ? -18.013 -13.954 11.843 1.00 54.25 116 SER A O 1
#

Sequence (116 aa):
LPEDADWHWDYGLTLSAGRDMHERREVLGRVGEVFVCVEGGPGTEHEARVALGSGALVIPLASSGGFARELFHGLASPRCVSSDAWEALQRDDLTASEIGRVIARLVAEVERDQHS

pLDDT: mean 89.57, std 10.92, range [46.31, 97.94]

Radius of gyration: 15.83 Å; chains: 1; bounding box: 44×33×31 Å

Secondary structure (DSSP, 8-state):
--TT-----SSS------SSHHHHHHHHTTS-SEEEEES--HHHHHHHHHHHHTT-EEEEEGGG-HHHHHHHHHSPPPTTS-HHHHHGGG-SS--HHHHHHHHHHHHHHHHHHHT-

Foldseek 3Di:
DDPDDPPDDPDDDDDDDDPDLLRVLLCQLQVDLEEEAAADDPSSVSSVVSVVVNVHHYQQLLLNYHVSVVVLVVDDDDPLDDPVLSVVSNDVPDDPVRVVVSVVSSVVSVVVVVVD

=== Feature glossary ===
Legend for the data blocks above and below:

— What the protein is —

The amino-acid sequence is the protein's primary structure: the linear order of residues from the N-terminus to the C-terminus, written in one-letter code. Everything else here — the 3D coordinates, the secondary structure, the domain annotations — is ultimately a consequence of this string.

Functional annotations link the protein to curated databases. InterPro entries identify conserved domains and families by matching the sequence against member-database signatures (Pfam, PROSITE, CDD, …). Gene Ontology (GO) terms describe molecular function, biological process, and cellular component in a controlled vocabulary. CATH places the structure in a hierarchical fold classification (Class/Architecture/Topology/Homologous-superfamily). The organism is the source species.

— Where its atoms are —

Atomic coordinates in PDBx/mmCIF format — the same representation the Protein Data Bank distributes. Each line of the _atom_site loop places one backbone atom in Cartesian space (units: ångströms, origin: arbitrary).

The six renders are orthographic views along the three Cartesian axes in both directions. Representation (cartoon, sticks, or surface) and color scheme (sequence-rainbow or by-chain) vary across proteins so the training set covers all the common visualization conventions.

— Local backbone conformation —

Eight-state secondary structure (DSSP): H is the canonical α-helix, G the tighter 3₁₀-helix, I the wider π-helix; E/B are β-structure, T and S are turns and bends, and '-' is everything else. DSSP derives these from the pattern of main-chain N–H···O=C hydrogen bonds, not from the sequence.

Three-state secondary structure (P-SEA) collapses the eight DSSP classes into helix (a), strand (b), and coil (c). P-SEA assigns these from Cα geometry alone — distances and angles — without requiring backbone oxygens, so it works on any Cα trace.

φ (phi) and ψ (psi) are the two rotatable backbone dihedrals per residue: φ is the C(i-1)–N–Cα–C torsion, ψ is the N–Cα–C–N(i+1) torsion, both in degrees on (−180°, 180°]. α-helical residues cluster near (−60°, −45°); β-strand residues near (−120°, +130°). A Ramachandran plot is simply a scatter of (φ, ψ) for every residue.

— Global shape and packing —

The geometric summary reports three shape descriptors. Rg (radius of gyration) measures how spread out the Cα atoms are about their centre of mass; compact globular proteins have small Rg, elongated or unfolded ones large. Cα contacts (<8 Å, |i−j|>4) count long-range residue pairs in spatial proximity — high for tightly packed folds, near zero for rods or random coil. The bounding-box extents give the protein's footprint along x, y, z in Å.

SASA measures how much of the protein is reachable by solvent. It is computed by rolling a water-sized probe over the atomic surface and summing the exposed area (Å²). Per-residue SASA distinguishes core (buried, low SASA) from surface (exposed, high SASA) residues; total SASA is a whole-molecule size measure.

Plot images: a contact map (which residues are close in 3D, as an N×N binary image), a Ramachandran scatter (backbone torsion angles, revealing secondary-structure composition at a glance), and — for AlphaFold structures — a PAE heatmap (pairwise prediction confidence).

— Structural neighborhood —

A 3Di character summarizes, for each residue, the relative orientation of the Cα frame of its nearest spatial neighbor. Because it encodes fold topology rather than chemistry, 3Di alignments detect remote structural similarity that sequence alignment misses.

The Foldseek neighbor list gives the closest experimentally determined structures in the PDB, ranked by structural alignment. TM-score near 1 means near-identical fold; near 0.3 means only rough topology match. This is how one finds what a novel AlphaFold prediction most resembles in the solved-structure universe.

— Confidence and disorder —

For AlphaFold models, the B-factor field carries pLDDT — the model's own estimate of local accuracy on a 0–100 scale. Regions with pLDDT<50 should be treated as essentially unmodeled; they often correspond to intrinsically disordered segments.

Crystallographic B-factors measure how much each atom's electron density is smeared out, in Å². They rise in mobile loops and surface residues and fall in the buried interior. In AlphaFold models this column is repurposed to hold pLDDT instead.

Predicted Aligned Error (PAE) is an AlphaFold confidence matrix: entry (i, j) is the expected error in the position of residue j, in ångströms, when the prediction is superimposed on the true structure at residue i. Low PAE within a block of residues means that block is internally rigid and well-predicted; high PAE between two blocks means their relative placement is uncertain even if each block individually is confident.